Protein AF-A0A382YFS9-F1 (afdb_monomer)

InterPro domains:
  IPR002496 Phosphoribosyl-AMP cyclohydrolase domain [PF01502] (45-88)
  IPR038019 Phosphoribosyl-AMP cyclohydrolase domain superfamily [G3DSA:3.10.20.810] (8-88)
  IPR038019 Phosphoribosyl-AMP cyclohydrolase domain superfamily [SSF141734] (21-88)

Radius of gyration: 14.04 Å; Cα contacts (8 Å, |Δi|>4): 127; chains: 1; bounding box: 28×30×36 Å

Mean predicted aligned error: 3.01 Å

Organism: NCBI:txid408172

Foldseek 3Di:
DDDDDADDDDDPCCVPPNPGHHDDADPVQKDKDFDADPPPRHTPDIAIAGPVQVRVCVVPQWHWGQDPVVRDIDQPCPPPVPIDGHDD

Secondary structure (DSSP, 8-state):
-----PPPP--HHHHHH---------TTSEEEEEEE-TTT--EEEEEEEEHHHHHHHHHHTB-EEEETTTTEEEETTTTTS---B---

Structure (mmCIF, N/CA/C/O backbone):
data_AF-A0A382YFS9-F1
#
_entry.id   AF-A0A382YFS9-F1
#
loop_
_atom_site.group_PDB
_atom_site.id
_atom_site.type_symbol
_atom_site.label_atom_id
_atom_site.label_alt_id
_atom_site.label_comp_id
_atom_site.label_asym_id
_atom_site.label_entity_id
_atom_site.label_seq_id
_atom_site.pdbx_PDB_ins_code
_atom_site.Cartn_x
_atom_site.Cartn_y
_atom_site.Cartn_z
_atom_site.occupancy
_atom_site.B_iso_or_equiv
_atom_site.auth_seq_id
_atom_site.auth_comp_id
_atom_site.auth_asym_id
_atom_site.auth_atom_id
_atom_site.pdbx_PDB_model_num
ATOM 1 N N . MET A 1 1 ? -15.964 -10.339 -9.817 1.00 56.75 1 MET A N 1
ATOM 2 C CA . MET A 1 1 ? -15.086 -9.148 -9.836 1.00 56.75 1 MET A CA 1
ATOM 3 C C . MET A 1 1 ? -13.989 -9.413 -10.854 1.00 56.75 1 MET A C 1
ATOM 5 O O . MET A 1 1 ? -13.604 -10.574 -10.953 1.00 56.75 1 MET A O 1
ATOM 9 N N . PRO A 1 2 ? -13.554 -8.424 -11.650 1.00 63.34 2 PRO A N 1
ATOM 10 C CA . PRO A 1 2 ? -12.453 -8.630 -12.586 1.00 63.34 2 PRO A CA 1
ATOM 11 C C . PRO A 1 2 ? -11.191 -9.048 -11.823 1.00 63.34 2 PRO A C 1
ATOM 13 O O . PRO A 1 2 ? -10.932 -8.561 -10.723 1.00 63.34 2 PRO A O 1
ATOM 16 N N . GLU A 1 3 ? -10.438 -9.984 -12.390 1.00 80.38 3 GLU A N 1
ATOM 17 C CA . GLU A 1 3 ? -9.165 -10.429 -11.831 1.00 80.38 3 GLU A CA 1
ATOM 18 C C . GLU A 1 3 ? -8.150 -9.278 -11.897 1.00 80.38 3 GLU A C 1
ATOM 20 O O . GLU A 1 3 ? -7.881 -8.730 -12.966 1.00 80.38 3 GLU A O 1
ATOM 25 N N . ILE A 1 4 ? -7.607 -8.880 -10.744 1.00 88.56 4 ILE A N 1
ATOM 26 C CA . ILE A 1 4 ? -6.611 -7.809 -10.668 1.00 88.56 4 ILE A CA 1
ATOM 27 C C . ILE A 1 4 ? -5.242 -8.407 -10.985 1.00 88.56 4 ILE A C 1
ATOM 29 O O . ILE A 1 4 ? -4.677 -9.160 -10.187 1.00 88.56 4 ILE A O 1
ATOM 33 N N . ILE A 1 5 ? -4.700 -8.044 -12.147 1.00 90.94 5 ILE A N 1
ATOM 34 C CA . ILE A 1 5 ? -3.402 -8.522 -12.629 1.00 90.94 5 ILE A CA 1
ATOM 35 C C . ILE A 1 5 ? -2.381 -7.390 -12.534 1.00 90.94 5 ILE A C 1
ATOM 37 O O . ILE A 1 5 ? -2.503 -6.374 -13.217 1.00 90.94 5 ILE A O 1
ATOM 41 N N . PHE A 1 6 ? -1.338 -7.589 -11.728 1.00 95.25 6 PHE A N 1
ATOM 42 C CA . PHE A 1 6 ? -0.193 -6.682 -11.676 1.00 95.25 6 PHE A CA 1
ATOM 43 C C . PHE A 1 6 ? 0.803 -7.024 -12.780 1.00 95.25 6 PHE A C 1
ATOM 45 O O . PHE A 1 6 ? 1.247 -8.167 -12.918 1.00 95.25 6 PHE A O 1
ATOM 52 N N . LYS A 1 7 ? 1.165 -6.027 -13.586 1.00 95.31 7 LYS A N 1
ATOM 53 C CA . LYS A 1 7 ? 2.164 -6.194 -14.642 1.00 95.31 7 LYS A CA 1
ATOM 54 C C . LYS A 1 7 ? 3.568 -6.162 -14.048 1.00 95.31 7 LYS A C 1
ATOM 56 O O . LYS A 1 7 ? 3.835 -5.491 -13.053 1.00 95.31 7 LYS A O 1
ATOM 61 N N . LYS A 1 8 ? 4.498 -6.873 -14.686 1.00 94.44 8 LYS A N 1
ATOM 62 C CA . LYS A 1 8 ? 5.923 -6.766 -14.350 1.00 94.44 8 LYS A CA 1
ATOM 63 C C . LYS A 1 8 ? 6.475 -5.452 -14.895 1.00 94.44 8 LYS A C 1
ATOM 65 O O . LYS A 1 8 ? 6.105 -5.042 -15.990 1.00 94.44 8 LYS A O 1
ATOM 70 N N . ARG A 1 9 ? 7.395 -4.830 -14.156 1.00 95.12 9 ARG A N 1
ATOM 71 C CA . ARG A 1 9 ? 8.165 -3.686 -14.660 1.00 95.12 9 ARG A CA 1
ATOM 72 C C . ARG A 1 9 ? 9.184 -4.174 -15.687 1.00 95.12 9 ARG A C 1
ATOM 74 O O . ARG A 1 9 ? 9.976 -5.061 -15.379 1.00 95.12 9 ARG A O 1
ATOM 81 N N . GLN A 1 10 ? 9.150 -3.603 -16.883 1.00 95.56 10 GLN A N 1
ATOM 82 C CA . GLN A 1 10 ? 9.990 -3.980 -18.020 1.00 95.56 10 GLN A CA 1
ATOM 83 C C . GLN A 1 10 ? 10.983 -2.877 -18.399 1.00 95.56 10 GLN A C 1
ATOM 85 O O . GLN A 1 10 ? 12.129 -3.175 -18.722 1.00 95.56 10 GLN A O 1
ATOM 90 N N . SER A 1 11 ? 10.574 -1.607 -18.351 1.00 96.06 11 SER A N 1
ATOM 91 C CA . SER A 1 11 ? 11.423 -0.460 -18.699 1.00 96.06 11 SER A CA 1
ATOM 92 C C . SER A 1 11 ? 11.002 0.801 -17.940 1.00 96.06 11 SER A C 1
ATOM 94 O O . SER A 1 11 ? 9.888 0.869 -17.424 1.00 96.06 11 SER A O 1
ATOM 96 N N . VAL A 1 12 ? 11.881 1.810 -17.887 1.00 95.44 12 VAL A N 1
ATOM 97 C CA . VAL A 1 12 ? 11.561 3.131 -17.304 1.00 95.44 12 VAL A CA 1
ATOM 98 C C . VAL A 1 12 ? 10.372 3.759 -18.029 1.00 95.44 12 VAL A C 1
ATOM 100 O O . VAL A 1 12 ? 9.393 4.120 -17.389 1.00 95.44 12 VAL A O 1
ATOM 103 N N . LYS A 1 13 ? 10.398 3.751 -19.368 1.00 96.56 13 LYS A N 1
ATOM 104 C CA . LYS A 1 13 ? 9.306 4.260 -20.207 1.00 96.56 13 LYS A CA 1
ATOM 105 C C . LYS A 1 13 ? 7.959 3.606 -19.880 1.00 96.56 13 LYS A C 1
ATOM 107 O O . LYS A 1 13 ? 6.955 4.292 -19.769 1.00 96.56 13 LYS A O 1
ATOM 112 N N . GLN A 1 14 ? 7.929 2.285 -19.686 1.00 95.31 14 GLN A N 1
ATOM 113 C CA . GLN A 1 14 ? 6.696 1.581 -19.317 1.00 95.31 14 GLN A CA 1
ATOM 114 C C . GLN A 1 14 ? 6.186 1.995 -17.929 1.00 95.31 14 GLN A C 1
ATOM 116 O O . GLN A 1 14 ? 4.983 2.087 -17.731 1.00 95.31 14 GLN A O 1
ATOM 121 N N . VAL A 1 15 ? 7.076 2.249 -16.971 1.00 94.25 15 VAL A N 1
ATOM 122 C CA . VAL A 1 15 ? 6.682 2.658 -15.613 1.00 94.25 15 VAL A CA 1
ATOM 123 C C . VAL A 1 15 ? 6.181 4.103 -15.570 1.00 94.25 15 VAL A C 1
ATOM 125 O O . VAL A 1 15 ? 5.296 4.398 -14.774 1.00 94.25 15 VAL A O 1
ATOM 128 N N . GLU A 1 16 ? 6.748 4.989 -16.388 1.00 94.56 16 GLU A N 1
ATOM 129 C CA . GLU A 1 16 ? 6.451 6.426 -16.352 1.00 94.56 16 GLU A CA 1
ATOM 130 C C . GLU A 1 16 ? 5.338 6.851 -17.320 1.00 94.56 16 GLU A C 1
ATOM 132 O O . GLU A 1 16 ? 4.619 7.801 -17.028 1.00 94.56 16 GLU A O 1
ATOM 137 N N . GLU A 1 17 ? 5.168 6.157 -18.452 1.00 95.56 17 GLU A N 1
ATOM 138 C CA . GLU A 1 17 ? 4.271 6.597 -19.533 1.00 95.56 17 GLU A CA 1
ATOM 139 C C . GLU A 1 17 ? 3.108 5.633 -19.831 1.00 95.56 17 GLU A C 1
ATOM 141 O O . GLU A 1 17 ? 2.157 6.025 -20.507 1.00 95.56 17 GLU A O 1
ATOM 146 N N . ALA A 1 18 ? 3.158 4.371 -19.383 1.00 94.75 18 ALA A N 1
ATOM 147 C CA . ALA A 1 18 ? 2.093 3.404 -19.672 1.00 94.75 18 ALA A CA 1
ATOM 148 C C . ALA A 1 18 ? 0.966 3.440 -18.627 1.00 94.75 18 ALA A C 1
ATOM 150 O O . ALA A 1 18 ? 1.139 3.890 -17.498 1.00 94.75 18 ALA A O 1
ATOM 151 N N . THR A 1 19 ? -0.194 2.886 -18.985 1.00 93.38 19 THR A N 1
ATOM 152 C CA . THR A 1 19 ? -1.349 2.723 -18.082 1.00 93.38 19 THR A CA 1
ATOM 153 C C . THR A 1 19 ? -1.339 1.395 -17.317 1.00 93.38 19 THR A C 1
ATOM 155 O O . THR A 1 19 ? -2.267 1.095 -16.565 1.00 93.38 19 THR A O 1
ATOM 158 N N . ASP A 1 20 ? -0.295 0.582 -17.501 1.00 93.38 20 ASP A N 1
ATOM 159 C CA . ASP A 1 20 ? -0.120 -0.683 -16.799 1.00 93.38 20 ASP A CA 1
ATOM 160 C C . ASP A 1 20 ? 0.123 -0.453 -15.304 1.00 93.38 20 ASP A C 1
ATOM 162 O O . ASP A 1 20 ? 1.094 0.191 -14.901 1.00 93.38 20 ASP A O 1
ATOM 166 N N . PHE A 1 21 ? -0.687 -1.081 -14.453 1.00 93.12 21 PHE A N 1
ATOM 167 C CA . PHE A 1 21 ? -0.419 -1.071 -13.020 1.00 93.12 21 PHE A CA 1
ATOM 168 C C . PHE A 1 21 ? 0.673 -2.094 -12.662 1.00 93.12 21 PHE A C 1
ATOM 170 O O . PHE A 1 21 ? 0.441 -3.308 -12.641 1.00 93.12 21 PHE A O 1
ATOM 177 N N . ALA A 1 22 ? 1.883 -1.592 -12.394 1.00 96.12 22 ALA A N 1
ATOM 178 C CA . ALA A 1 22 ? 3.081 -2.386 -12.106 1.00 96.12 22 ALA A CA 1
ATOM 179 C C . ALA A 1 22 ? 3.720 -2.018 -10.742 1.00 96.12 22 ALA A C 1
ATOM 181 O O . ALA A 1 22 ? 4.805 -1.412 -10.697 1.00 96.12 22 ALA A O 1
ATOM 182 N N . PRO A 1 23 ? 3.071 -2.342 -9.604 1.00 95.94 23 PRO A N 1
ATOM 183 C CA . PRO A 1 23 ? 3.638 -2.116 -8.275 1.00 95.94 23 PRO A CA 1
ATOM 184 C C . PRO A 1 23 ? 4.972 -2.859 -8.105 1.00 95.94 23 PRO A C 1
ATOM 186 O O . PRO A 1 23 ? 5.142 -3.990 -8.559 1.00 95.94 23 PRO A O 1
ATOM 189 N N . LYS A 1 24 ? 5.944 -2.212 -7.450 1.00 96.06 24 LYS A N 1
ATOM 190 C CA . LYS A 1 24 ? 7.244 -2.819 -7.132 1.00 96.06 24 LYS A CA 1
ATOM 191 C C . LYS A 1 24 ? 7.263 -3.228 -5.671 1.00 96.06 24 LYS A C 1
ATOM 193 O O . LYS A 1 24 ? 7.411 -2.380 -4.795 1.00 96.06 24 LYS A O 1
ATOM 198 N N . PHE A 1 25 ? 7.146 -4.525 -5.444 1.00 97.31 25 PHE A N 1
ATOM 199 C CA . PHE A 1 25 ? 7.392 -5.127 -4.144 1.00 97.31 25 PHE A CA 1
ATOM 200 C C . PHE A 1 25 ? 8.901 -5.278 -3.907 1.00 97.31 25 PHE A C 1
ATOM 202 O O . PHE A 1 25 ? 9.687 -5.395 -4.853 1.00 97.31 25 PHE A O 1
ATOM 209 N N . ASP A 1 26 ? 9.306 -5.235 -2.644 1.00 97.25 26 ASP A N 1
ATOM 210 C CA . ASP A 1 26 ? 10.673 -5.511 -2.220 1.00 97.25 26 ASP A CA 1
ATOM 211 C C . ASP A 1 26 ? 10.999 -7.019 -2.274 1.00 97.25 26 ASP A C 1
ATOM 213 O O . ASP A 1 26 ? 10.183 -7.847 -2.684 1.00 97.25 26 ASP A O 1
ATOM 217 N N . ALA A 1 27 ? 12.207 -7.393 -1.842 1.00 97.44 27 ALA A N 1
ATOM 218 C CA . ALA A 1 27 ? 12.650 -8.790 -1.810 1.00 97.44 27 ALA A CA 1
ATOM 219 C C . ALA A 1 27 ? 11.803 -9.697 -0.892 1.00 97.44 27 ALA A C 1
ATOM 221 O O . ALA A 1 27 ? 11.846 -10.915 -1.038 1.00 97.44 27 ALA A O 1
ATOM 222 N N . ASN A 1 28 ? 11.027 -9.121 0.031 1.00 96.25 28 ASN A N 1
ATOM 223 C CA . ASN A 1 28 ? 10.119 -9.843 0.922 1.00 96.25 28 ASN A CA 1
ATOM 224 C C . ASN A 1 28 ? 8.677 -9.873 0.385 1.00 96.25 28 ASN A C 1
ATOM 226 O O . ASN A 1 28 ? 7.775 -10.337 1.083 1.00 96.25 28 ASN A O 1
ATOM 230 N N . GLY A 1 29 ? 8.437 -9.355 -0.824 1.00 97.56 29 GLY A N 1
ATOM 231 C CA . GLY A 1 29 ? 7.104 -9.263 -1.409 1.00 97.56 29 GLY A CA 1
ATOM 232 C C . GLY A 1 29 ? 6.241 -8.161 -0.790 1.00 97.56 29 GLY A C 1
ATOM 233 O O . GLY A 1 29 ? 5.018 -8.290 -0.788 1.00 97.56 29 GLY A O 1
ATOM 234 N N . LEU A 1 30 ? 6.848 -7.098 -0.244 1.00 98.38 30 LEU A N 1
ATOM 235 C CA . LEU A 1 30 ? 6.150 -6.015 0.452 1.00 98.38 30 LEU A CA 1
ATOM 236 C C . LEU A 1 30 ? 6.287 -4.667 -0.260 1.00 98.38 30 LEU A C 1
ATOM 238 O O . LEU A 1 30 ? 7.317 -4.358 -0.851 1.00 98.38 30 LEU A O 1
ATOM 242 N N . ILE A 1 31 ? 5.250 -3.839 -0.157 1.00 98.25 31 ILE A N 1
ATOM 243 C CA . ILE A 1 31 ? 5.241 -2.440 -0.591 1.00 98.25 31 ILE A CA 1
ATOM 244 C C . ILE A 1 31 ? 4.857 -1.545 0.599 1.00 98.25 31 ILE A C 1
ATOM 246 O O . ILE A 1 31 ? 3.927 -1.893 1.338 1.00 98.25 31 ILE A O 1
ATOM 250 N N . PRO A 1 32 ? 5.567 -0.428 0.849 1.00 98.38 32 PRO A N 1
ATOM 251 C CA . PRO A 1 32 ? 5.151 0.535 1.858 1.00 98.38 32 PRO A CA 1
ATOM 252 C C . PRO A 1 32 ? 3.888 1.267 1.397 1.00 98.38 32 PRO A C 1
ATOM 254 O O . PRO A 1 32 ? 3.749 1.618 0.228 1.00 98.38 32 PRO A O 1
ATOM 257 N N . VAL A 1 33 ? 2.987 1.523 2.337 1.00 98.25 33 VAL A N 1
ATOM 258 C CA . VAL A 1 33 ? 1.736 2.248 2.114 1.00 98.25 33 VAL A CA 1
ATOM 259 C C . VAL A 1 33 ? 1.670 3.398 3.101 1.00 98.25 33 VAL A C 1
ATOM 261 O O . VAL A 1 33 ? 1.897 3.200 4.296 1.00 98.25 33 VAL A O 1
ATOM 264 N N . VAL A 1 34 ? 1.368 4.588 2.599 1.00 98.38 34 VAL A N 1
ATOM 265 C CA . VAL A 1 34 ? 1.052 5.763 3.409 1.00 98.38 34 VAL A CA 1
ATOM 266 C C . VAL A 1 34 ? -0.424 6.050 3.214 1.00 98.38 34 VAL A C 1
ATOM 268 O O . VAL A 1 34 ? -0.902 6.090 2.086 1.00 98.38 34 VAL A O 1
ATOM 271 N N . THR A 1 35 ? -1.142 6.212 4.316 1.00 98.25 35 THR A N 1
ATOM 272 C CA . THR A 1 35 ? -2.575 6.488 4.299 1.00 98.25 35 THR A CA 1
ATOM 273 C C . THR A 1 35 ? -2.802 7.900 4.767 1.00 98.25 35 THR A C 1
ATOM 275 O O . THR A 1 35 ? -2.359 8.268 5.858 1.00 98.25 35 THR A O 1
ATOM 278 N N . THR A 1 36 ? -3.518 8.661 3.956 1.00 98.62 36 THR A N 1
ATOM 279 C CA . THR A 1 36 ? -3.904 10.034 4.244 1.00 98.62 36 THR A CA 1
ATOM 280 C C . THR A 1 36 ? -5.409 10.137 4.444 1.00 98.62 36 THR A C 1
ATOM 282 O O . THR A 1 36 ? -6.179 9.301 3.9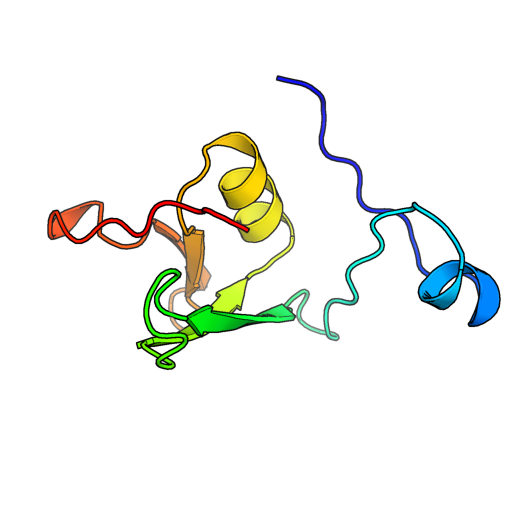63 1.00 98.62 36 THR A O 1
ATOM 285 N N . ASP A 1 37 ? -5.838 11.153 5.183 1.00 98.25 37 ASP A N 1
ATOM 286 C CA . ASP A 1 37 ? -7.229 11.579 5.146 1.00 98.25 37 ASP A CA 1
ATOM 287 C C . ASP A 1 37 ? -7.531 12.199 3.774 1.00 98.25 37 ASP A C 1
ATOM 289 O O . ASP A 1 37 ? -6.795 13.061 3.297 1.00 98.25 37 ASP A O 1
ATOM 293 N N . PHE A 1 38 ? -8.609 11.750 3.133 1.00 98.06 38 PHE A N 1
ATOM 294 C CA . PHE A 1 38 ? -8.969 12.174 1.776 1.00 98.06 38 PHE A CA 1
ATOM 295 C C . PHE A 1 38 ? -9.397 13.649 1.686 1.00 98.06 38 PHE A C 1
ATOM 297 O O . PHE A 1 38 ? -9.340 14.240 0.614 1.00 98.06 38 PHE A O 1
ATOM 304 N N . ILE A 1 39 ? -9.855 14.251 2.788 1.00 97.81 39 ILE A N 1
ATOM 305 C CA . ILE A 1 39 ? -10.313 15.644 2.812 1.00 97.81 39 ILE A CA 1
ATOM 306 C C . ILE A 1 39 ? -9.157 16.570 3.185 1.00 97.81 39 ILE A C 1
ATOM 308 O O . ILE A 1 39 ? -8.966 17.602 2.545 1.00 97.81 39 ILE A O 1
ATOM 312 N N . THR A 1 40 ? -8.406 16.234 4.237 1.00 98.31 40 THR A N 1
ATOM 313 C CA . THR A 1 40 ? -7.384 17.134 4.797 1.00 98.31 40 THR A CA 1
ATOM 314 C C . THR A 1 40 ? -5.985 16.890 4.239 1.00 98.31 40 THR A C 1
ATOM 316 O O . THR A 1 40 ? -5.132 17.770 4.341 1.00 98.31 40 THR A O 1
ATOM 319 N N . GLY A 1 41 ? -5.724 15.706 3.679 1.00 97.12 41 GLY A N 1
ATOM 320 C CA . GLY A 1 41 ? -4.387 15.271 3.277 1.00 97.12 41 GLY A CA 1
ATOM 321 C C . GLY A 1 41 ? -3.474 14.889 4.448 1.00 97.12 41 GLY A C 1
ATOM 322 O O . GLY A 1 41 ? -2.303 14.578 4.229 1.00 97.12 41 GLY A O 1
ATOM 323 N N . GLU A 1 42 ? -3.971 14.896 5.690 1.00 98.44 42 GLU A N 1
ATOM 324 C CA . GLU A 1 42 ? -3.182 14.530 6.869 1.00 98.44 42 GLU A CA 1
ATOM 325 C C . GLU A 1 42 ? -2.719 13.072 6.787 1.00 98.44 42 GLU A C 1
ATOM 327 O O . GLU A 1 42 ? -3.511 12.175 6.502 1.00 98.44 42 GLU A O 1
ATOM 332 N N . VAL A 1 43 ? -1.441 12.814 7.079 1.00 98.25 43 VAL A N 1
ATOM 333 C CA . VAL A 1 43 ? -0.915 11.448 7.171 1.00 98.25 43 VAL A CA 1
ATOM 334 C C . VAL A 1 43 ? -1.454 10.779 8.432 1.00 98.25 43 VAL A C 1
ATOM 336 O O . VAL A 1 43 ? -1.084 11.136 9.546 1.00 98.25 43 VAL A O 1
ATOM 339 N N . LEU A 1 44 ? -2.280 9.753 8.251 1.00 97.75 44 LEU A N 1
ATOM 340 C CA . LEU A 1 44 ? -2.896 9.005 9.345 1.00 97.75 44 LEU A CA 1
ATOM 341 C C . LEU A 1 44 ? -2.002 7.868 9.835 1.00 97.75 44 LEU A C 1
ATOM 343 O O . LEU A 1 44 ? -1.926 7.596 11.032 1.00 97.75 44 LEU A O 1
ATOM 347 N N . MET A 1 45 ? -1.367 7.145 8.907 1.00 97.88 45 MET A N 1
ATOM 348 C CA . MET A 1 45 ? -0.479 6.034 9.246 1.00 97.88 45 MET A CA 1
ATOM 349 C C . MET A 1 4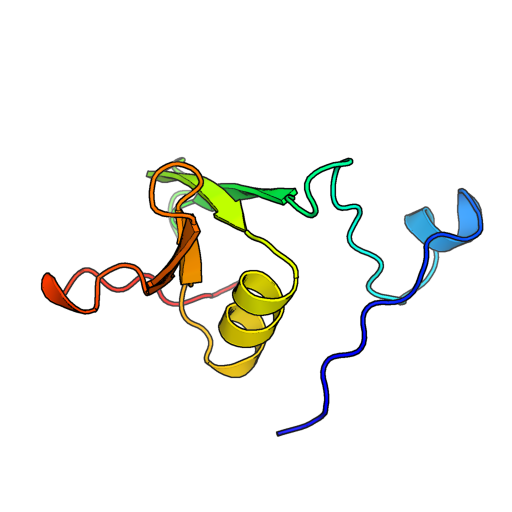5 ? 0.419 5.606 8.086 1.00 97.88 45 MET A C 1
ATOM 351 O O . MET A 1 45 ? 0.153 5.883 6.917 1.00 97.88 45 MET A O 1
ATOM 355 N N . GLN A 1 46 ? 1.452 4.844 8.440 1.00 98.19 46 GLN A N 1
ATOM 356 C CA . GLN A 1 46 ? 2.282 4.083 7.517 1.00 98.19 46 GLN A CA 1
ATOM 357 C C . GLN A 1 46 ? 2.120 2.586 7.808 1.00 98.19 46 GLN A C 1
ATOM 359 O O . GLN A 1 46 ? 2.075 2.158 8.963 1.00 98.19 46 GLN A O 1
ATOM 364 N N . GLY A 1 47 ? 2.018 1.786 6.752 1.00 97.56 47 GLY A N 1
ATOM 365 C CA . GLY A 1 47 ? 1.888 0.337 6.818 1.00 97.56 47 GLY A CA 1
ATOM 366 C C . GLY A 1 47 ?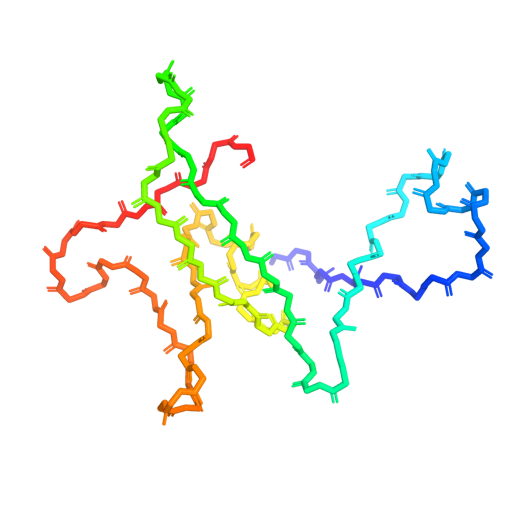 2.582 -0.354 5.651 1.00 97.56 47 GLY A C 1
ATOM 367 O O . GLY A 1 47 ? 3.279 0.265 4.852 1.00 97.56 47 GLY A O 1
ATOM 368 N N . TYR A 1 48 ? 2.396 -1.664 5.554 1.00 98.62 48 TYR A N 1
ATOM 369 C CA . TYR A 1 48 ? 2.897 -2.462 4.438 1.00 98.62 48 TYR A CA 1
ATOM 370 C C . TYR A 1 48 ? 1.748 -3.264 3.852 1.00 98.62 48 TYR A C 1
ATOM 372 O O . TYR A 1 48 ? 0.840 -3.660 4.581 1.00 98.62 48 TYR A O 1
ATOM 380 N N . MET A 1 49 ? 1.810 -3.538 2.558 1.00 98.75 49 MET A N 1
ATOM 381 C CA . MET A 1 49 ? 0.956 -4.509 1.882 1.00 98.75 49 MET A CA 1
ATOM 382 C C . MET A 1 49 ? 1.842 -5.540 1.190 1.00 98.75 49 MET A C 1
ATOM 384 O O . MET A 1 49 ? 2.919 -5.207 0.705 1.00 98.75 49 MET A O 1
ATOM 388 N N . ASN A 1 50 ? 1.401 -6.793 1.158 1.00 98.44 50 ASN A N 1
ATOM 389 C CA . ASN A 1 50 ? 1.879 -7.750 0.167 1.00 98.44 50 ASN A CA 1
ATOM 390 C C . ASN A 1 50 ? 0.954 -7.705 -1.062 1.00 98.44 50 ASN A C 1
ATOM 392 O O . ASN A 1 50 ? -0.021 -6.949 -1.082 1.00 98.44 50 ASN A O 1
ATOM 396 N N . GLU A 1 51 ? 1.249 -8.515 -2.078 1.00 97.69 51 GLU A N 1
ATOM 397 C CA . GLU A 1 51 ? 0.442 -8.576 -3.303 1.00 97.69 51 GLU A CA 1
ATOM 398 C C . GLU A 1 51 ? -1.048 -8.822 -3.014 1.00 97.69 51 GLU A C 1
ATOM 400 O O . GLU A 1 51 ? -1.908 -8.108 -3.529 1.00 97.69 51 GLU A O 1
ATOM 405 N N . GLU A 1 52 ? -1.345 -9.782 -2.138 1.00 97.75 52 GLU A N 1
ATOM 406 C CA . GLU A 1 52 ? -2.716 -10.154 -1.790 1.00 97.75 52 GLU A CA 1
ATOM 407 C C . GLU A 1 52 ? -3.463 -9.033 -1.058 1.00 97.75 52 GLU A C 1
ATOM 409 O O . GLU A 1 52 ? -4.607 -8.731 -1.388 1.00 97.75 52 GLU A O 1
ATOM 414 N N . ALA A 1 53 ? -2.814 -8.373 -0.096 1.00 98.38 53 ALA A N 1
ATOM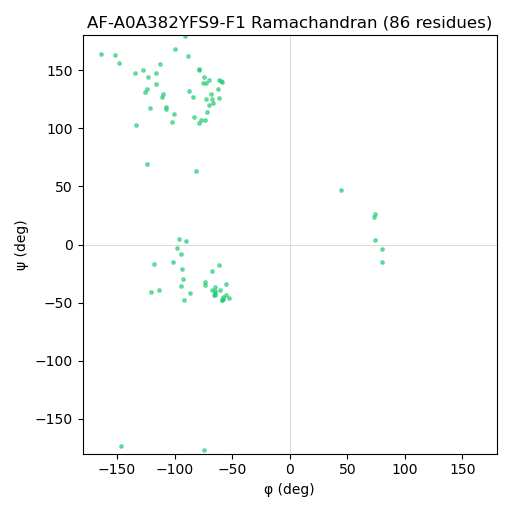 415 C CA . ALA A 1 53 ? -3.398 -7.249 0.627 1.00 98.38 53 ALA A CA 1
ATOM 416 C C . ALA A 1 53 ? -3.803 -6.115 -0.328 1.00 98.38 53 ALA A C 1
ATOM 418 O O . ALA A 1 53 ? -4.928 -5.623 -0.252 1.00 98.38 53 ALA A O 1
ATOM 419 N N . LEU A 1 54 ? -2.925 -5.763 -1.276 1.00 98.06 54 LEU A N 1
ATOM 420 C CA . LEU A 1 54 ? -3.203 -4.720 -2.263 1.00 98.06 54 LEU A CA 1
ATOM 421 C C . LEU A 1 54 ? -4.355 -5.114 -3.200 1.00 98.06 54 LEU A C 1
ATOM 423 O O . LEU A 1 54 ? -5.250 -4.303 -3.442 1.00 98.06 54 LEU A O 1
ATOM 427 N N . LYS A 1 55 ? -4.375 -6.363 -3.688 1.00 97.38 55 LYS A N 1
ATOM 428 C CA . LYS A 1 55 ? -5.483 -6.875 -4.512 1.00 97.38 55 LYS A CA 1
ATOM 429 C C . LYS A 1 55 ? -6.811 -6.805 -3.769 1.00 97.38 55 LYS A C 1
ATOM 431 O O . LYS A 1 55 ? -7.783 -6.293 -4.319 1.00 97.38 55 LYS A O 1
ATOM 436 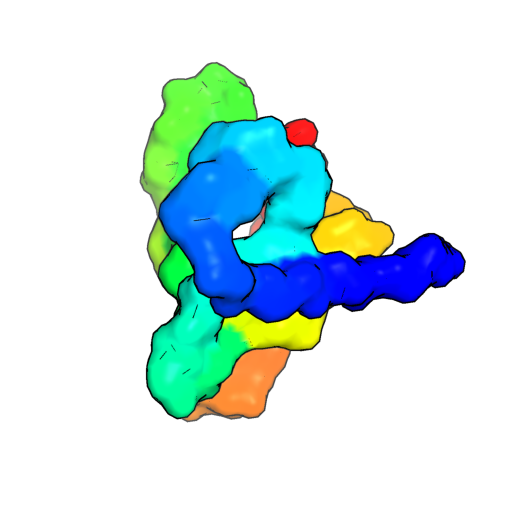N N . GLN A 1 56 ? -6.856 -7.274 -2.521 1.00 97.38 56 GLN A N 1
ATOM 437 C CA . GLN A 1 56 ? -8.088 -7.232 -1.739 1.00 97.38 56 GLN A CA 1
ATOM 438 C C . GLN A 1 56 ? -8.526 -5.793 -1.460 1.00 97.38 56 GLN A C 1
ATOM 440 O O . GLN A 1 56 ? -9.711 -5.505 -1.596 1.00 97.38 56 GLN A O 1
ATOM 445 N N . THR A 1 57 ? -7.601 -4.877 -1.153 1.00 97.75 57 THR A N 1
ATOM 446 C CA . THR A 1 57 ? -7.930 -3.458 -0.959 1.00 97.75 57 THR A CA 1
ATOM 447 C C . THR A 1 57 ? -8.590 -2.835 -2.179 1.00 97.75 57 THR A C 1
ATOM 449 O O . THR A 1 57 ? -9.631 -2.196 -2.032 1.00 97.75 57 THR A O 1
ATOM 452 N N . ILE A 1 58 ? -8.046 -3.065 -3.375 1.00 96.50 58 ILE A N 1
ATOM 453 C CA . ILE A 1 58 ? -8.643 -2.572 -4.623 1.00 96.50 58 ILE A CA 1
ATOM 454 C C . ILE A 1 58 ? -10.010 -3.229 -4.864 1.00 96.50 58 ILE A C 1
ATOM 456 O O . ILE A 1 58 ? -10.958 -2.556 -5.260 1.00 96.50 58 ILE A O 1
ATOM 460 N N . ALA A 1 59 ? -10.132 -4.535 -4.608 1.00 96.25 59 ALA A N 1
ATOM 461 C CA . ALA A 1 59 ? -11.358 -5.281 -4.873 1.00 96.25 59 ALA A CA 1
ATOM 462 C C . ALA A 1 59 ? -12.532 -4.869 -3.969 1.00 96.25 59 ALA A C 1
ATOM 464 O O . ALA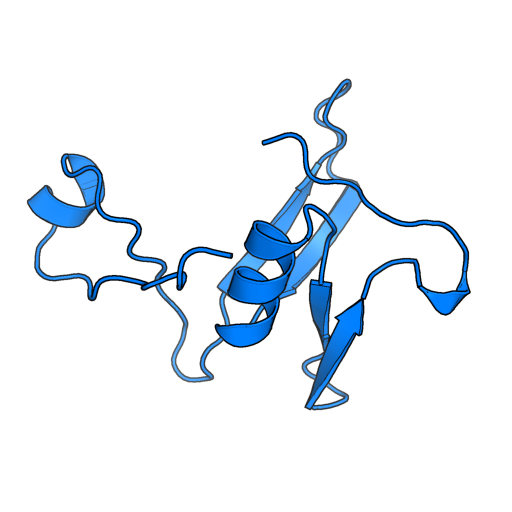 A 1 59 ? -13.669 -4.823 -4.439 1.00 96.25 59 ALA A O 1
ATOM 465 N N . ILE A 1 60 ? -12.277 -4.592 -2.685 1.00 96.44 60 ILE A N 1
ATOM 466 C CA . ILE A 1 60 ? -13.340 -4.296 -1.709 1.00 96.44 60 ILE A CA 1
ATOM 467 C C . ILE A 1 60 ? -13.499 -2.802 -1.404 1.00 96.44 60 ILE A C 1
ATOM 469 O O . ILE A 1 60 ? -14.504 -2.414 -0.815 1.00 96.44 60 ILE A O 1
ATOM 473 N N . GLY A 1 61 ? -12.522 -1.966 -1.768 1.00 97.44 61 GLY A N 1
ATOM 474 C CA . GLY A 1 61 ? -12.535 -0.534 -1.463 1.00 97.44 61 GLY A CA 1
ATOM 475 C C . GLY A 1 61 ? -12.267 -0.202 0.010 1.00 97.44 61 GLY A C 1
ATOM 476 O O . GLY A 1 61 ? -12.667 0.862 0.485 1.00 97.44 61 GLY A O 1
ATOM 477 N N . GLU A 1 62 ? -11.591 -1.085 0.750 1.00 98.25 62 GLU A N 1
ATOM 478 C CA . GLU A 1 62 ? -11.223 -0.889 2.158 1.00 98.25 62 GLU A CA 1
ATOM 479 C C . GLU A 1 62 ? -9.762 -1.282 2.417 1.00 98.25 62 GLU A C 1
ATOM 481 O O . GLU A 1 62 ? -9.215 -2.198 1.796 1.00 98.25 62 GLU A O 1
ATOM 486 N N . ALA A 1 63 ? -9.108 -0.600 3.358 1.00 98.38 63 ALA A N 1
ATOM 487 C CA . ALA A 1 63 ? -7.692 -0.823 3.634 1.00 98.38 63 ALA A CA 1
ATOM 488 C C . ALA A 1 63 ? -7.431 -2.188 4.304 1.00 98.38 63 ALA A C 1
ATOM 490 O O . ALA A 1 63 ? -7.883 -2.475 5.421 1.00 98.38 63 ALA A O 1
ATOM 491 N N . ILE A 1 64 ? -6.625 -3.011 3.639 1.00 98.56 64 ILE A N 1
ATOM 492 C CA . ILE A 1 64 ? -6.105 -4.286 4.120 1.00 98.56 64 ILE A CA 1
ATOM 493 C C . ILE A 1 64 ? -4.592 -4.174 4.087 1.00 98.56 64 ILE A C 1
ATOM 495 O O . ILE A 1 64 ? -3.988 -4.008 3.039 1.00 98.56 64 ILE A O 1
ATOM 499 N N . TYR A 1 65 ? -3.968 -4.278 5.250 1.00 98.62 65 TYR A N 1
ATOM 500 C CA . TYR A 1 65 ? -2.518 -4.265 5.378 1.00 98.62 65 TYR A CA 1
ATOM 501 C C . TYR A 1 65 ? -1.981 -5.683 5.532 1.00 98.62 65 TYR A C 1
ATOM 503 O O . TYR A 1 65 ? -2.711 -6.627 5.833 1.00 98.62 65 TYR A O 1
ATOM 511 N N . TYR A 1 66 ? -0.670 -5.826 5.410 1.00 98.62 66 TYR A N 1
ATOM 512 C CA . TYR A 1 66 ? 0.061 -7.018 5.792 1.00 98.62 66 TYR A CA 1
ATOM 513 C C . TYR A 1 66 ? 0.861 -6.752 7.071 1.00 98.62 66 TYR A C 1
ATOM 515 O O . TYR A 1 66 ? 1.775 -5.924 7.116 1.00 98.62 66 TYR A O 1
ATOM 523 N N . SER A 1 67 ? 0.521 -7.466 8.145 1.00 96.81 67 SER A N 1
ATOM 524 C CA . SER A 1 67 ? 1.269 -7.404 9.398 1.00 96.81 6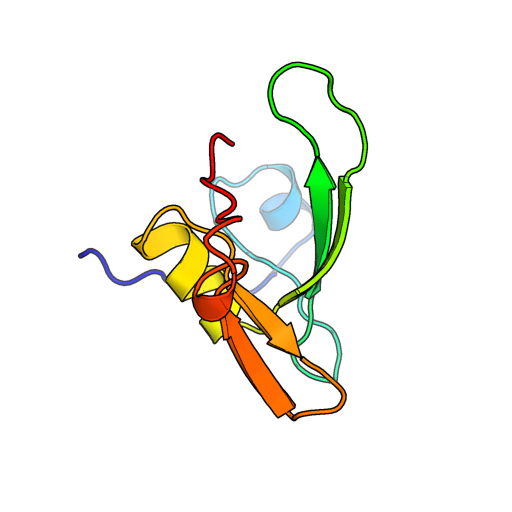7 SER A CA 1
ATOM 525 C C . SER A 1 67 ? 2.551 -8.217 9.263 1.00 96.81 67 SER A C 1
ATOM 527 O O . SER A 1 67 ? 2.512 -9.443 9.291 1.00 96.81 67 SER A O 1
ATOM 529 N N . ARG A 1 68 ? 3.696 -7.535 9.164 1.00 96.06 68 ARG A N 1
ATOM 530 C CA . ARG A 1 68 ? 5.011 -8.184 9.014 1.00 96.06 68 ARG A CA 1
ATOM 531 C C . ARG A 1 68 ? 5.370 -9.090 10.190 1.00 96.06 68 ARG A C 1
ATOM 533 O O . ARG A 1 68 ? 5.892 -10.176 9.984 1.00 96.06 68 ARG A O 1
ATOM 540 N N . SER A 1 69 ? 5.044 -8.667 11.411 1.00 95.69 69 SER A N 1
ATOM 541 C CA . SER A 1 69 ? 5.327 -9.431 12.632 1.00 95.69 69 SER A CA 1
ATOM 542 C C . SER A 1 69 ? 4.415 -10.643 12.812 1.00 95.69 69 SER A C 1
ATOM 544 O O . SER A 1 69 ? 4.840 -11.649 13.364 1.00 95.69 69 SER A O 1
ATOM 546 N N . ARG A 1 70 ? 3.161 -10.558 12.355 1.00 96.25 70 ARG A N 1
ATOM 547 C CA . ARG A 1 70 ? 2.175 -11.647 12.466 1.00 96.25 70 ARG A CA 1
ATOM 548 C C . ARG A 1 70 ? 2.056 -12.484 11.191 1.00 96.25 70 ARG A C 1
ATOM 550 O O . ARG A 1 70 ? 1.246 -13.402 11.172 1.00 96.25 70 ARG A O 1
ATOM 557 N N . GLN A 1 71 ? 2.784 -12.102 10.141 1.00 96.88 71 GLN A N 1
ATOM 558 C CA . GLN A 1 71 ? 2.767 -12.690 8.800 1.00 96.88 71 GLN A CA 1
ATOM 559 C C . GLN A 1 71 ? 1.350 -12.972 8.277 1.00 96.88 71 GLN A C 1
ATOM 561 O O . GLN A 1 71 ? 1.041 -14.058 7.796 1.00 96.88 71 GLN A O 1
ATOM 566 N N . LYS A 1 72 ? 0.451 -11.992 8.423 1.00 98.00 72 LYS A N 1
ATOM 567 C CA . LYS A 1 72 ? -0.959 -12.149 8.046 1.00 98.00 72 LYS A CA 1
ATOM 568 C C . LYS A 1 72 ? -1.594 -10.858 7.561 1.00 98.00 72 LYS A C 1
ATOM 570 O O . LYS A 1 72 ? -1.186 -9.763 7.959 1.00 98.00 72 LYS A O 1
ATOM 575 N N . LEU A 1 73 ? -2.649 -11.015 6.766 1.00 98.31 73 LEU A N 1
ATOM 576 C CA . LEU A 1 73 ? -3.530 -9.924 6.372 1.00 98.31 73 LEU A CA 1
ATOM 577 C C . LEU A 1 73 ? -4.211 -9.310 7.600 1.00 98.31 73 LEU A C 1
ATOM 579 O O . LEU A 1 73 ? -4.612 -10.001 8.542 1.00 98.31 73 LEU A O 1
ATOM 583 N N . TRP A 1 74 ? -4.352 -7.994 7.576 1.00 98.00 74 TRP A N 1
ATOM 584 C CA . TRP A 1 74 ? -5.022 -7.216 8.599 1.00 98.00 74 TRP A CA 1
ATOM 585 C C . TRP A 1 74 ? -5.974 -6.223 7.945 1.00 98.00 74 TRP A C 1
ATOM 587 O O . TRP A 1 74 ? -5.572 -5.175 7.448 1.00 98.00 74 TRP A O 1
ATOM 597 N N . HIS A 1 75 ? -7.259 -6.559 7.986 1.00 98.12 75 HIS A N 1
ATOM 598 C CA . HIS A 1 75 ? -8.333 -5.669 7.565 1.00 98.12 75 HIS A CA 1
ATOM 599 C C . HIS A 1 75 ? -8.517 -4.570 8.612 1.00 98.12 75 HIS A C 1
ATOM 601 O O . HIS A 1 75 ? -8.962 -4.823 9.741 1.00 98.12 75 HIS A O 1
ATOM 607 N N . LYS A 1 76 ? -8.097 -3.352 8.266 1.00 97.94 76 LYS A N 1
ATOM 608 C CA . LYS A 1 76 ? -8.066 -2.230 9.199 1.00 97.94 76 LYS A CA 1
ATOM 609 C C . LYS A 1 76 ? -9.472 -1.921 9.684 1.00 97.94 76 LYS A C 1
ATOM 611 O O . LYS A 1 76 ? -10.381 -1.704 8.897 1.00 97.94 76 LYS A O 1
ATOM 616 N N . GLY A 1 77 ? -9.636 -1.887 11.004 1.00 96.19 77 GLY A N 1
ATOM 617 C CA . GLY A 1 77 ? -10.921 -1.559 11.614 1.00 96.19 77 GLY A CA 1
ATOM 618 C C . GLY A 1 77 ? -11.928 -2.703 11.672 1.00 96.19 77 GLY A C 1
ATOM 619 O O . GLY A 1 77 ? -12.954 -2.521 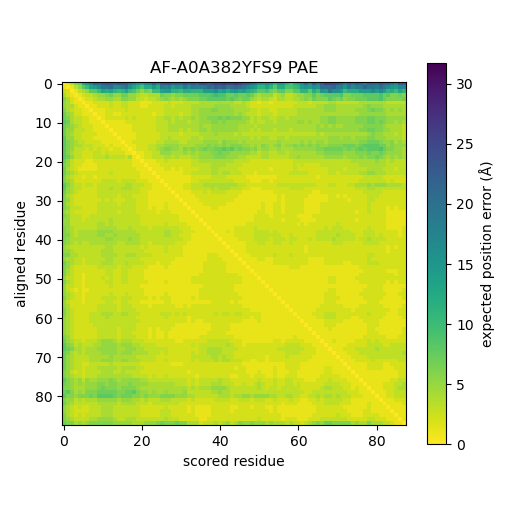12.310 1.00 96.19 77 GLY A O 1
ATOM 620 N N . LYS A 1 78 ? -11.638 -3.893 11.120 1.00 94.94 78 LYS A N 1
ATOM 621 C CA . LYS A 1 78 ? -12.581 -5.030 11.134 1.00 94.94 78 LYS A CA 1
ATOM 622 C C . LYS A 1 78 ? -13.061 -5.413 12.538 1.00 94.94 78 LYS A C 1
ATOM 624 O O . LYS A 1 78 ? -14.195 -5.837 12.707 1.00 94.94 78 LYS A O 1
ATOM 629 N N . THR A 1 79 ? -12.200 -5.266 13.544 1.00 92.88 79 THR A N 1
ATOM 630 C CA . THR A 1 79 ? -12.544 -5.541 14.950 1.00 92.88 79 THR A CA 1
ATOM 631 C C . THR A 1 79 ? -12.996 -4.289 15.700 1.00 92.88 79 THR A C 1
ATOM 633 O O . THR A 1 79 ? -13.859 -4.382 16.561 1.00 92.88 79 THR A O 1
ATOM 636 N N . SER A 1 80 ? -12.414 -3.123 15.404 1.00 95.94 80 SER A N 1
ATOM 637 C CA . SER A 1 80 ? -12.652 -1.892 16.173 1.00 95.94 80 SER A CA 1
ATOM 638 C C . SER A 1 80 ? -13.746 -0.984 15.605 1.00 95.94 80 SER A C 1
ATOM 640 O O . SER A 1 80 ? -14.058 0.025 16.220 1.00 95.94 80 SER A O 1
ATOM 642 N N . GLY A 1 81 ? -14.270 -1.271 14.412 1.00 95.81 81 GLY A N 1
ATOM 643 C CA . GLY A 1 81 ? -15.202 -0.408 13.677 1.00 95.81 81 GLY A CA 1
ATOM 644 C C . GLY A 1 81 ? -14.543 0.748 12.908 1.00 95.81 81 GLY A C 1
ATOM 645 O O . GLY A 1 81 ? -15.159 1.306 12.006 1.00 95.81 81 GLY A O 1
ATOM 646 N N . PHE A 1 82 ? -13.276 1.081 13.187 1.00 95.88 82 PHE A N 1
ATOM 647 C CA . PHE A 1 82 ? -12.537 2.166 12.515 1.00 95.88 82 PHE A CA 1
ATOM 648 C C . PHE A 1 82 ? -11.957 1.736 11.159 1.00 95.88 82 PHE A C 1
ATOM 650 O O . PHE A 1 82 ? -10.728 1.652 10.986 1.00 95.88 82 PHE A O 1
ATOM 657 N N . VAL A 1 83 ? -12.857 1.390 10.238 1.00 97.81 83 VAL A N 1
ATOM 658 C CA . VAL A 1 83 ? -12.547 0.984 8.863 1.00 97.81 83 VAL A CA 1
ATOM 659 C C . VAL A 1 83 ? -12.107 2.193 8.044 1.00 97.81 83 VAL A C 1
ATOM 661 O O . VAL A 1 83 ? -12.679 3.274 8.153 1.00 97.81 83 VAL A O 1
ATOM 664 N N . GLN A 1 84 ? -11.084 2.001 7.214 1.00 98.19 84 GLN A N 1
ATOM 665 C CA . GLN A 1 84 ? -10.622 3.002 6.254 1.00 98.19 84 GLN A CA 1
ATOM 666 C C . GLN A 1 84 ? -11.165 2.636 4.873 1.00 98.19 84 GLN A C 1
ATOM 668 O O . GLN A 1 84 ? -10.776 1.610 4.314 1.00 98.19 84 GLN A O 1
ATOM 673 N N . LYS A 1 85 ? -12.076 3.460 4.349 1.00 98.19 85 LYS A N 1
ATOM 674 C CA . LYS A 1 85 ? -12.629 3.323 2.996 1.00 98.19 85 LYS A CA 1
ATOM 675 C C . LYS A 1 85 ? -11.733 4.055 2.005 1.00 98.19 85 LYS A C 1
ATOM 677 O O . LYS A 1 85 ? -11.380 5.205 2.253 1.00 98.19 85 LYS A O 1
ATOM 682 N N . ILE A 1 86 ? -11.400 3.400 0.900 1.00 98.00 86 ILE A N 1
ATOM 683 C CA . ILE A 1 86 ? -10.552 3.971 -0.148 1.00 98.00 86 ILE A CA 1
ATOM 684 C C . ILE A 1 86 ? -11.354 4.992 -0.957 1.00 98.00 86 ILE A C 1
ATOM 686 O O . ILE A 1 86 ? -12.540 4.790 -1.238 1.00 98.00 86 ILE A O 1
ATOM 690 N N . LYS A 1 87 ? -10.706 6.109 -1.286 1.00 97.94 87 LYS A N 1
ATOM 691 C CA . LYS A 1 87 ? -11.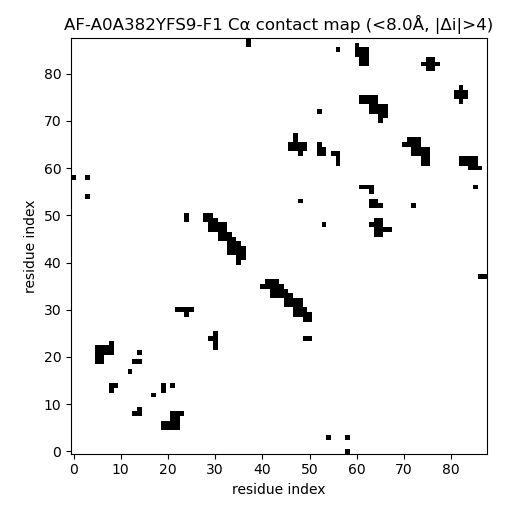270 7.196 -2.096 1.00 97.94 87 LYS A CA 1
ATOM 692 C C . LYS A 1 87 ? -10.458 7.433 -3.363 1.00 97.94 87 LYS A C 1
ATOM 694 O O . LYS A 1 87 ? -11.067 7.587 -4.416 1.00 97.94 87 LYS A O 1
ATOM 699 N N . GLU A 1 88 ? -9.134 7.373 -3.240 1.00 93.06 88 GLU A N 1
ATOM 700 C CA . GLU A 1 88 ? -8.134 7.408 -4.312 1.00 93.06 88 GLU A CA 1
ATOM 701 C C . GLU A 1 88 ? -6.927 6.530 -3.961 1.00 93.06 88 GLU A C 1
ATOM 703 O O . GLU A 1 88 ? -6.784 6.192 -2.758 1.00 93.06 88 GLU A O 1
#

Sequence (88 aa):
MPEIIFKKRQSVKQVEEATDFAPKFDANGLIPVVTTDFITGEVLMQGYMNEEALKQTIAIGEAIYYSRSRQKLWHKGKTSGFVQKIKE

Solvent-accessible surface area (backbone atoms only — not comparable to full-atom values): 5490 Å² total; per-residue (Å²): 129,84,83,83,75,73,43,80,83,84,48,71,64,51,72,77,73,47,89,66,57,45,81,75,54,48,99,85,46,37,32,84,42,77,43,56,41,91,86,80,63,48,79,75,51,76,50,33,23,31,70,66,25,50,49,50,19,71,74,72,40,37,49,32,31,33,39,78,92,73,74,38,79,39,58,45,26,76,87,76,71,64,56,47,70,63,87,124

pLDDT: mean 95.73, std 6.02, range [56.75, 98.75]

Nearest PDB structures (foldseek):
  1zps-assembly1_A  TM=1.003E+00  e=3.528E-06  Methanothermobacter thermautotrophicus
  6j2l-assembly1_A  TM=9.618E-01  e=4.276E-06  Shigella flexneri
  7bgn-assembly1_A  TM=9.785E-01  e=1.446E-05  Medicago truncatula
  7bgn-assembly3_E  TM=9.799E-01  e=2.265E-05  Medicago truncatula
  6j22-assembly1_A  TM=8.051E-01  e=5.183E-06  Shigella flexneri